Protein AF-A0A357FZN4-F1 (afdb_monomer_lite)

Foldseek 3Di:
DVVVVVLCVLQVLLVVLQVVLVVCVVVVVLVSSLVSLVVSLPPPSHPPQSNLVSLLSNLVSLCVDPCNLVCLVVNLVSLVVQLPDPPHPCNLVSLQSNLVSCCPSVVNLVVSLVSLVVVCPDPPDDPVSNVSSVVSNVVSVVSVVVVVVVVVVVVPD

Sequence (157 aa):
LEKAGQDLRPGLRGVALMTAAGSLLNDKKTDEALALYEKAAADSKIPAELHDLAVLMSVRLGLGKEDAAQKKDTFLAQLAPISSNAKSPWRYHADLEAAAILAHLGNDYAAAQARLEPVLAEKQLPESLITKARALSHVYALRAAEAATKDKEGDKS

Structure (mmCIF, N/CA/C/O backbone):
data_AF-A0A357FZN4-F1
#
_entry.id   AF-A0A357FZN4-F1
#
loop_
_atom_site.group_PDB
_atom_site.id
_atom_site.type_symbol
_atom_site.label_atom_id
_atom_site.label_alt_id
_atom_site.label_comp_id
_atom_site.label_asym_id
_atom_site.label_entity_id
_atom_site.label_seq_id
_atom_site.pdbx_PDB_ins_code
_atom_site.Cartn_x
_atom_site.Cartn_y
_atom_site.Cartn_z
_atom_site.occupancy
_atom_site.B_iso_or_equiv
_atom_site.auth_seq_id
_atom_site.auth_comp_id
_atom_site.auth_asym_id
_atom_site.auth_atom_id
_atom_site.pdbx_PDB_model_num
ATOM 1 N N . LEU A 1 1 ? 22.21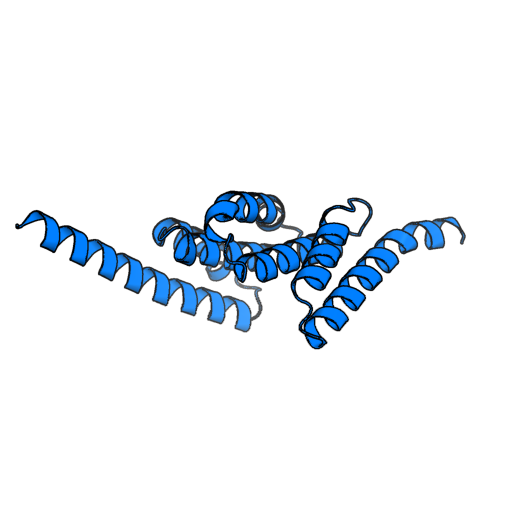2 1.576 -30.922 1.00 51.81 1 LEU A N 1
ATOM 2 C CA . LEU A 1 1 ? 21.347 0.424 -30.574 1.00 51.81 1 LEU A CA 1
ATOM 3 C C . LEU A 1 1 ? 21.754 -0.224 -29.248 1.00 51.81 1 LEU A C 1
ATOM 5 O O . LEU A 1 1 ? 20.875 -0.452 -28.431 1.00 51.81 1 LEU A O 1
ATOM 9 N N . GLU A 1 2 ? 23.047 -0.417 -28.961 1.00 48.59 2 GLU A N 1
ATOM 10 C CA . GLU A 1 2 ? 23.497 -0.980 -27.670 1.00 48.59 2 GLU A CA 1
ATOM 11 C C . GLU A 1 2 ? 23.083 -0.165 -26.430 1.00 48.59 2 GLU A C 1
ATOM 13 O O . GLU A 1 2 ? 22.623 -0.756 -25.461 1.00 48.59 2 GLU A O 1
ATOM 18 N N . LYS A 1 3 ? 23.148 1.177 -26.456 1.00 49.94 3 LYS A N 1
ATOM 19 C CA . LYS A 1 3 ? 22.690 2.022 -25.328 1.00 49.94 3 LYS A CA 1
ATOM 20 C C . LYS A 1 3 ? 21.207 1.820 -24.978 1.00 49.94 3 LYS A C 1
ATOM 22 O O . LYS A 1 3 ? 20.885 1.633 -23.814 1.00 49.94 3 LYS A O 1
ATOM 27 N N . ALA A 1 4 ? 20.333 1.746 -25.985 1.00 53.34 4 ALA A N 1
ATOM 28 C CA . ALA A 1 4 ? 18.903 1.503 -25.778 1.00 53.34 4 ALA A CA 1
ATOM 29 C C . ALA A 1 4 ? 18.635 0.111 -25.176 1.00 53.34 4 ALA A C 1
ATOM 31 O O . ALA A 1 4 ? 17.803 -0.036 -24.289 1.00 53.34 4 ALA A O 1
ATOM 32 N N . GLY A 1 5 ? 19.386 -0.912 -25.602 1.00 53.81 5 GLY A N 1
ATOM 33 C CA . GLY A 1 5 ? 19.314 -2.242 -24.995 1.00 53.81 5 GLY A CA 1
ATOM 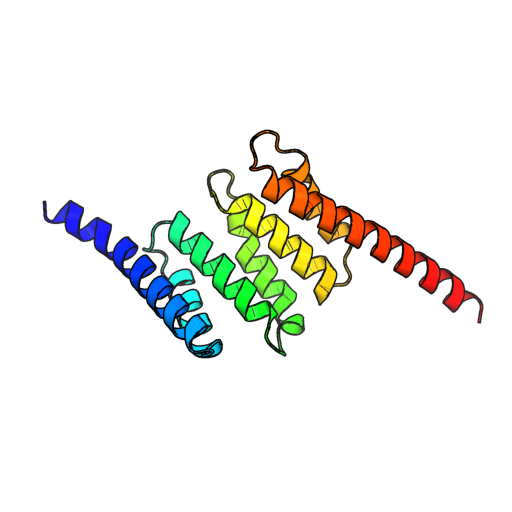34 C C . GLY A 1 5 ? 19.811 -2.260 -23.549 1.00 53.81 5 GLY A C 1
ATOM 35 O O . GLY A 1 5 ? 19.264 -2.985 -22.724 1.00 53.81 5 GLY A O 1
ATOM 36 N N . GLN A 1 6 ? 20.814 -1.443 -23.214 1.00 57.62 6 GLN A N 1
ATOM 37 C CA . GLN A 1 6 ? 21.352 -1.364 -21.859 1.00 57.62 6 GLN A CA 1
ATOM 38 C C . GLN A 1 6 ? 20.397 -0.702 -20.856 1.00 57.62 6 GLN A C 1
ATOM 40 O O . GLN A 1 6 ? 20.359 -1.176 -19.715 1.00 57.62 6 GLN A O 1
ATOM 45 N N . ASP A 1 7 ? 19.621 0.291 -21.300 1.00 63.56 7 ASP A N 1
ATOM 46 C CA . ASP A 1 7 ? 18.602 1.008 -20.515 1.00 63.56 7 ASP A CA 1
ATOM 47 C C . ASP A 1 7 ? 17.337 0.173 -20.253 1.00 63.56 7 ASP A C 1
ATOM 49 O O . ASP A 1 7 ? 16.658 0.370 -19.248 1.00 63.56 7 ASP A O 1
ATOM 53 N N . LEU A 1 8 ? 17.037 -0.819 -21.099 1.00 72.25 8 LEU A N 1
ATOM 54 C CA . LEU A 1 8 ? 15.879 -1.707 -20.916 1.00 72.25 8 LEU A CA 1
ATOM 55 C C . LEU A 1 8 ? 16.128 -2.841 -19.908 1.00 72.25 8 LEU A C 1
ATOM 57 O O . LEU A 1 8 ? 15.180 -3.389 -19.342 1.00 72.25 8 LEU A O 1
ATOM 61 N N . ARG A 1 9 ? 17.393 -3.211 -19.658 1.00 85.88 9 ARG A N 1
ATOM 62 C CA . ARG A 1 9 ? 17.746 -4.357 -18.791 1.00 85.88 9 ARG A CA 1
ATOM 63 C C . ARG A 1 9 ? 17.197 -4.241 -17.366 1.00 85.88 9 ARG A C 1
ATOM 65 O O . ARG A 1 9 ? 16.711 -5.255 -16.866 1.00 85.88 9 ARG A O 1
ATOM 72 N N . PRO A 1 10 ? 17.259 -3.079 -16.691 1.00 88.25 10 PRO A N 1
ATOM 73 C CA . PRO A 1 10 ? 16.683 -2.952 -15.357 1.00 88.25 10 PRO A CA 1
ATOM 74 C C . PRO A 1 10 ? 15.159 -3.108 -15.360 1.00 88.25 10 PRO A C 1
ATOM 76 O O . PRO A 1 10 ? 14.625 -3.818 -14.514 1.00 88.25 10 PRO A O 1
ATOM 79 N N . GLY A 1 11 ? 14.462 -2.541 -16.351 1.00 89.94 11 GLY A N 1
ATOM 80 C CA . GLY A 1 11 ? 13.014 -2.717 -16.509 1.00 89.94 11 GLY A CA 1
ATOM 81 C C . GLY A 1 11 ? 12.621 -4.181 -16.700 1.00 89.94 11 GLY A C 1
ATOM 82 O O . GLY A 1 11 ? 11.773 -4.694 -15.972 1.00 89.94 11 GLY A O 1
ATOM 83 N N . LEU A 1 12 ? 13.304 -4.890 -17.605 1.00 94.06 12 LEU A N 1
ATOM 84 C CA . LEU A 1 12 ? 13.090 -6.324 -17.824 1.00 94.06 12 LEU A CA 1
ATOM 85 C C . LEU A 1 12 ? 13.376 -7.153 -16.568 1.00 94.06 12 LEU A C 1
ATOM 87 O O . LEU A 1 12 ? 12.635 -8.087 -16.270 1.00 94.06 12 LEU A O 1
ATOM 91 N N . ARG A 1 13 ? 14.417 -6.800 -15.804 1.00 93.75 13 ARG A N 1
ATOM 92 C CA . ARG A 1 13 ? 14.709 -7.447 -14.520 1.00 93.75 13 ARG A CA 1
ATOM 93 C C . ARG A 1 13 ? 13.570 -7.248 -13.523 1.00 93.75 13 ARG A C 1
ATOM 95 O O . ARG A 1 13 ? 13.166 -8.221 -12.894 1.00 93.75 13 ARG A O 1
ATOM 102 N N . GLY A 1 14 ? 13.055 -6.026 -13.389 1.00 95.19 14 GLY A N 1
ATOM 103 C CA . GLY A 1 14 ? 11.930 -5.736 -12.500 1.00 95.19 14 GLY A CA 1
ATOM 104 C C . GLY A 1 14 ? 10.684 -6.535 -12.872 1.00 95.19 14 GLY A C 1
ATOM 105 O O . GLY A 1 14 ? 10.105 -7.204 -12.019 1.00 95.19 14 GLY A O 1
ATOM 106 N N . VAL A 1 15 ? 10.332 -6.561 -14.161 1.00 96.62 15 VAL A N 1
ATOM 107 C CA . VAL A 1 15 ? 9.219 -7.380 -14.669 1.00 96.62 15 VAL A CA 1
ATOM 108 C C . VAL A 1 15 ? 9.450 -8.868 -14.392 1.00 96.62 15 VAL A C 1
ATOM 110 O O . VAL A 1 15 ? 8.535 -9.541 -13.924 1.00 96.62 15 VAL A O 1
ATOM 113 N N . ALA A 1 16 ? 10.657 -9.389 -14.623 1.00 97.38 16 ALA A N 1
ATOM 114 C CA . ALA A 1 16 ? 10.975 -10.794 -14.375 1.00 97.38 16 ALA A CA 1
ATOM 115 C C . ALA A 1 16 ? 10.849 -11.172 -12.890 1.00 97.38 16 ALA A C 1
ATOM 117 O O . ALA A 1 16 ? 10.241 -12.193 -12.576 1.00 97.38 16 ALA A O 1
ATOM 118 N N . LEU A 1 17 ? 11.367 -10.338 -11.980 1.00 97.62 17 LEU A N 1
ATOM 119 C CA . LEU A 1 17 ? 11.245 -10.549 -10.533 1.00 97.62 17 LEU A CA 1
ATOM 120 C C . LEU A 1 17 ? 9.779 -10.562 -10.093 1.00 97.62 17 LEU A C 1
ATOM 122 O O . LEU A 1 17 ? 9.357 -11.491 -9.411 1.00 97.62 17 LEU A O 1
ATOM 126 N N . MET A 1 18 ? 8.990 -9.576 -10.527 1.00 97.81 18 MET A N 1
ATOM 127 C CA . MET A 1 18 ? 7.572 -9.490 -10.165 1.00 97.81 18 MET A CA 1
ATOM 128 C C . MET A 1 18 ? 6.732 -10.610 -10.790 1.00 97.81 18 MET A C 1
ATOM 130 O O . MET A 1 18 ? 5.805 -11.106 -10.156 1.00 97.81 18 MET A O 1
ATOM 134 N N . THR A 1 19 ? 7.069 -11.052 -12.005 1.00 98.00 19 THR A N 1
ATOM 135 C CA . THR A 1 19 ? 6.403 -12.193 -12.657 1.00 98.00 19 THR A CA 1
ATOM 136 C C . THR A 1 19 ? 6.696 -13.491 -11.909 1.00 98.00 19 THR A C 1
ATOM 138 O O . THR A 1 19 ? 5.782 -14.264 -11.628 1.00 98.00 19 THR A O 1
ATOM 141 N N . ALA A 1 20 ? 7.957 -13.715 -11.530 1.00 98.12 20 ALA A N 1
ATOM 142 C CA . ALA A 1 20 ? 8.344 -14.864 -10.719 1.00 98.12 20 ALA A CA 1
ATOM 143 C C . ALA A 1 20 ? 7.669 -14.833 -9.337 1.00 98.12 20 ALA A C 1
ATOM 145 O O . ALA A 1 20 ? 7.161 -15.858 -8.888 1.00 98.12 20 ALA A O 1
ATOM 146 N N . ALA A 1 21 ? 7.574 -13.657 -8.705 1.00 98.00 21 ALA A N 1
ATOM 147 C CA . ALA A 1 21 ? 6.840 -13.485 -7.454 1.00 98.00 21 ALA A CA 1
ATOM 148 C C . ALA A 1 21 ? 5.354 -13.850 -7.612 1.00 98.00 21 ALA A C 1
ATOM 150 O O . ALA A 1 21 ? 4.815 -14.593 -6.797 1.00 98.00 21 ALA A O 1
ATOM 151 N N . GLY A 1 22 ? 4.711 -13.407 -8.697 1.00 97.38 22 GLY A N 1
ATOM 152 C CA . GLY A 1 22 ? 3.332 -13.778 -9.023 1.00 97.38 22 GLY A CA 1
ATOM 153 C C . GLY A 1 22 ? 3.135 -15.288 -9.205 1.00 97.38 22 GLY A C 1
ATOM 154 O O . GLY A 1 22 ? 2.163 -15.842 -8.698 1.00 97.38 22 GLY A O 1
ATOM 155 N N . SER A 1 23 ? 4.079 -15.976 -9.858 1.00 98.31 23 SER A N 1
ATOM 156 C CA . SER A 1 23 ? 4.050 -17.443 -9.970 1.00 98.31 23 SER A CA 1
ATOM 157 C C . SER A 1 23 ? 4.127 -18.118 -8.600 1.00 98.31 23 SER A C 1
ATOM 159 O O . SER A 1 23 ? 3.345 -19.016 -8.311 1.00 98.31 23 SER A O 1
ATOM 161 N N . LEU A 1 24 ? 5.022 -17.649 -7.728 1.00 98.31 24 LEU A N 1
ATOM 162 C CA . LEU A 1 24 ? 5.166 -18.187 -6.375 1.00 98.31 24 LEU A CA 1
ATOM 163 C C . LEU A 1 24 ? 3.915 -17.950 -5.519 1.00 98.31 24 LEU A C 1
ATOM 165 O O . LEU A 1 24 ? 3.550 -18.816 -4.727 1.00 98.31 24 LEU A O 1
ATOM 169 N N . LEU A 1 25 ? 3.218 -16.822 -5.700 1.00 97.19 25 LEU A N 1
ATOM 170 C CA . LEU A 1 25 ? 1.926 -16.591 -5.046 1.00 97.19 25 LEU A CA 1
ATOM 171 C C . LEU A 1 25 ? 0.865 -17.603 -5.492 1.00 97.19 25 LEU A C 1
ATOM 173 O O . LEU A 1 25 ? 0.133 -18.112 -4.642 1.00 97.19 25 LEU A O 1
ATOM 177 N N . ASN A 1 26 ? 0.809 -17.946 -6.783 1.00 96.81 26 ASN A N 1
ATOM 178 C CA . ASN A 1 26 ? -0.094 -18.992 -7.280 1.00 96.81 26 ASN A CA 1
ATOM 179 C C . ASN A 1 26 ? 0.224 -20.360 -6.654 1.00 96.81 26 ASN A C 1
ATOM 181 O O . ASN A 1 26 ? -0.689 -21.121 -6.332 1.00 96.81 26 ASN A O 1
ATOM 185 N N . ASP A 1 27 ? 1.505 -20.620 -6.390 1.00 97.50 27 ASP A N 1
ATOM 186 C CA . ASP A 1 27 ? 1.992 -21.829 -5.719 1.00 97.50 27 ASP A CA 1
ATOM 187 C C . ASP A 1 27 ? 1.895 -21.757 -4.180 1.00 97.50 27 ASP A C 1
ATOM 189 O O . ASP A 1 27 ? 2.386 -22.645 -3.482 1.00 97.50 27 ASP A O 1
ATOM 193 N N . LYS A 1 28 ? 1.258 -20.712 -3.628 1.00 96.69 28 LYS A N 1
ATOM 194 C CA . LYS A 1 28 ? 1.110 -20.445 -2.182 1.00 96.69 28 LYS A CA 1
ATOM 195 C C . LYS A 1 28 ? 2.434 -20.267 -1.426 1.00 96.69 28 LYS A C 1
ATOM 197 O O . LYS A 1 28 ? 2.478 -20.376 -0.202 1.00 96.69 28 LYS A O 1
ATOM 202 N N . LYS A 1 29 ? 3.512 -19.943 -2.135 1.00 97.50 29 LYS A N 1
ATOM 203 C CA . LYS A 1 29 ? 4.852 -19.694 -1.590 1.00 97.50 29 LYS A CA 1
ATOM 204 C C . LYS A 1 29 ? 5.038 -18.217 -1.253 1.00 97.50 29 LYS A C 1
ATOM 206 O O . LYS A 1 29 ? 5.855 -17.514 -1.847 1.00 97.50 29 LYS A O 1
ATOM 211 N N . THR A 1 30 ? 4.249 -17.731 -0.298 1.00 96.50 30 THR A N 1
ATOM 212 C CA . THR A 1 30 ? 4.164 -16.299 0.028 1.00 96.50 30 THR A CA 1
ATOM 213 C C . THR A 1 30 ? 5.493 -15.695 0.491 1.00 96.50 30 THR A C 1
ATOM 215 O O . THR A 1 30 ? 5.788 -14.564 0.124 1.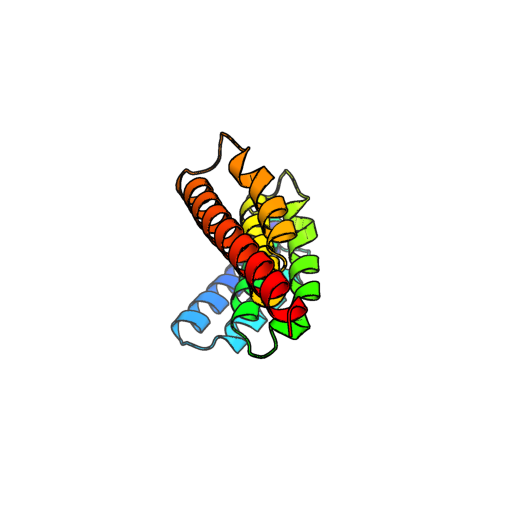00 96.50 30 THR A O 1
ATOM 218 N N . ASP A 1 31 ? 6.308 -16.420 1.266 1.00 96.75 31 ASP A N 1
ATOM 219 C CA . ASP A 1 31 ? 7.629 -15.935 1.709 1.00 96.75 31 ASP A CA 1
ATOM 220 C C . ASP A 1 31 ? 8.613 -15.767 0.551 1.00 96.75 31 ASP A C 1
ATOM 222 O O . ASP A 1 31 ? 9.279 -14.740 0.435 1.00 96.75 31 ASP A O 1
ATOM 226 N N . GLU A 1 32 ? 8.664 -16.752 -0.349 1.00 97.81 32 GLU A N 1
ATOM 227 C CA . GLU A 1 32 ? 9.521 -16.688 -1.534 1.00 97.81 32 GLU A CA 1
ATOM 228 C C . GLU A 1 32 ? 9.069 -15.547 -2.465 1.00 97.81 32 GLU A C 1
ATOM 230 O O . GLU A 1 32 ? 9.897 -14.808 -2.999 1.00 97.81 32 GLU A O 1
ATOM 235 N N . ALA A 1 33 ? 7.753 -15.353 -2.621 1.00 98.19 33 ALA A N 1
ATOM 236 C CA . ALA A 1 33 ? 7.198 -14.244 -3.391 1.00 98.19 33 ALA A CA 1
ATOM 237 C C . ALA A 1 33 ? 7.533 -12.877 -2.775 1.00 98.19 33 ALA A C 1
ATOM 239 O O . ALA A 1 33 ? 7.941 -11.963 -3.496 1.00 98.19 33 ALA A O 1
ATOM 240 N N . LEU A 1 34 ? 7.390 -12.739 -1.452 1.00 97.81 34 LEU A N 1
ATOM 241 C CA . LEU A 1 34 ? 7.742 -11.522 -0.722 1.00 97.81 34 LEU A CA 1
ATOM 242 C C . LEU A 1 34 ? 9.214 -11.161 -0.947 1.00 97.81 34 LEU A C 1
ATOM 244 O O . LEU A 1 34 ? 9.497 -10.036 -1.352 1.00 97.81 34 LEU A O 1
ATOM 248 N N . ALA A 1 35 ? 10.128 -12.124 -0.807 1.00 98.12 35 ALA A N 1
ATOM 249 C CA . ALA A 1 35 ? 11.556 -11.900 -1.028 1.00 98.12 35 ALA A CA 1
ATOM 250 C C . ALA A 1 35 ? 11.870 -11.393 -2.451 1.00 98.12 35 ALA A C 1
ATOM 252 O O . ALA A 1 35 ? 12.768 -10.569 -2.644 1.00 98.12 35 ALA A O 1
ATOM 253 N N . LEU A 1 36 ? 11.129 -11.848 -3.469 1.00 98.38 36 LEU A N 1
ATOM 254 C CA . LEU A 1 36 ? 11.294 -11.355 -4.840 1.00 98.38 36 LEU A CA 1
ATOM 255 C C . LEU A 1 36 ? 10.763 -9.928 -5.033 1.00 98.38 36 LEU A C 1
ATOM 257 O O . LEU A 1 36 ? 11.412 -9.142 -5.729 1.00 98.38 36 LEU A O 1
ATOM 261 N N . TYR A 1 37 ? 9.634 -9.572 -4.413 1.00 98.38 37 TYR A N 1
ATOM 262 C CA . TYR A 1 37 ? 9.151 -8.188 -4.421 1.00 98.38 37 TYR A CA 1
ATOM 263 C C . TYR A 1 37 ? 10.092 -7.256 -3.657 1.00 98.38 37 TYR A C 1
ATOM 265 O O . TYR A 1 37 ? 10.416 -6.189 -4.169 1.00 98.38 37 TYR A O 1
ATOM 273 N N . GLU A 1 38 ? 10.608 -7.667 -2.498 1.00 97.62 38 GLU A N 1
ATOM 274 C CA . GLU A 1 38 ? 11.611 -6.906 -1.740 1.00 97.62 38 GLU A CA 1
ATOM 275 C C . GLU A 1 38 ? 12.895 -6.704 -2.548 1.00 97.62 38 GLU A C 1
ATOM 277 O O . GLU A 1 38 ? 13.445 -5.605 -2.590 1.00 97.62 38 GLU A O 1
ATOM 282 N N . LYS A 1 39 ? 13.343 -7.737 -3.269 1.00 97.75 39 LYS A N 1
ATOM 283 C CA . LYS A 1 39 ? 14.496 -7.630 -4.166 1.00 97.75 39 LYS A CA 1
ATOM 284 C C . LYS A 1 39 ? 14.265 -6.623 -5.294 1.00 97.75 39 LYS A C 1
ATOM 286 O O . LYS A 1 39 ? 15.194 -5.903 -5.650 1.00 97.75 39 LYS A O 1
ATOM 291 N N . ALA A 1 40 ? 13.060 -6.574 -5.863 1.00 97.12 40 ALA A N 1
ATOM 292 C CA . ALA A 1 40 ? 12.710 -5.573 -6.869 1.00 97.12 40 ALA A CA 1
ATOM 293 C C . ALA A 1 40 ? 12.596 -4.165 -6.252 1.00 97.12 40 ALA A C 1
ATOM 295 O O . ALA A 1 40 ? 13.123 -3.209 -6.810 1.00 97.12 40 ALA A O 1
ATOM 296 N N . ALA A 1 41 ? 11.997 -4.042 -5.069 1.00 96.62 41 ALA A N 1
ATOM 297 C CA . ALA A 1 41 ? 11.903 -2.791 -4.322 1.00 96.62 41 ALA A CA 1
ATOM 298 C C . ALA A 1 41 ? 13.275 -2.241 -3.882 1.00 96.62 41 ALA A C 1
ATOM 300 O O . ALA A 1 41 ? 13.426 -1.045 -3.685 1.00 96.62 41 ALA A O 1
ATOM 301 N N . ALA A 1 42 ? 14.294 -3.088 -3.729 1.00 95.88 42 ALA A N 1
ATOM 302 C CA . ALA A 1 42 ? 15.645 -2.656 -3.366 1.00 95.88 42 ALA A CA 1
ATOM 303 C C . ALA A 1 42 ? 16.519 -2.250 -4.573 1.00 95.88 42 ALA A C 1
ATOM 305 O O . ALA A 1 42 ? 17.584 -1.655 -4.387 1.00 95.88 42 ALA A O 1
ATOM 306 N N . ASP A 1 43 ? 16.122 -2.575 -5.810 1.00 94.62 43 ASP A N 1
ATOM 307 C CA . ASP A 1 43 ? 16.905 -2.264 -7.014 1.00 94.62 43 ASP A CA 1
ATOM 308 C C . ASP A 1 43 ? 16.513 -0.892 -7.580 1.00 94.62 43 ASP A C 1
ATOM 310 O O . ASP A 1 43 ? 15.622 -0.768 -8.420 1.00 94.62 43 ASP A O 1
ATOM 314 N N . SER A 1 44 ? 17.245 0.146 -7.169 1.00 90.25 44 SER A N 1
ATOM 315 C CA . SER A 1 44 ? 17.044 1.534 -7.615 1.00 90.25 44 SER A CA 1
ATOM 316 C C . SER A 1 44 ? 17.273 1.772 -9.112 1.00 90.25 44 SER A C 1
ATOM 318 O O . SER A 1 44 ? 17.046 2.878 -9.601 1.00 90.25 44 SER A O 1
ATOM 320 N N . LYS A 1 45 ? 17.745 0.763 -9.857 1.00 93.38 45 LYS A N 1
ATOM 321 C CA . LYS A 1 45 ? 17.893 0.847 -11.315 1.00 93.38 45 LYS A CA 1
ATOM 322 C C . LYS A 1 45 ? 16.598 0.487 -12.039 1.00 93.38 45 LYS A C 1
ATOM 324 O O . LYS A 1 45 ? 16.486 0.796 -13.223 1.00 93.38 45 LYS A O 1
ATOM 329 N N . ILE A 1 46 ? 15.657 -0.190 -11.377 1.00 94.94 46 ILE A N 1
ATOM 330 C CA . ILE A 1 46 ? 14.336 -0.492 -11.938 1.00 94.94 46 ILE A CA 1
ATOM 331 C C . ILE A 1 46 ? 13.577 0.833 -12.156 1.00 94.94 46 ILE A C 1
ATOM 333 O O . ILE A 1 46 ? 13.652 1.714 -11.300 1.00 94.94 46 ILE A O 1
ATOM 337 N N . PRO A 1 47 ? 12.849 0.999 -13.282 1.00 94.19 47 PRO A N 1
ATOM 338 C CA . PRO A 1 47 ? 12.005 2.170 -13.516 1.00 94.19 47 PRO A CA 1
ATOM 339 C C . PRO A 1 47 ? 11.093 2.475 -12.325 1.00 94.19 47 PRO A C 1
ATOM 341 O O . PRO A 1 47 ? 10.525 1.554 -11.737 1.00 94.19 47 PRO A O 1
ATOM 344 N N . ALA A 1 48 ? 10.947 3.758 -11.990 1.00 94.00 48 ALA A N 1
ATOM 345 C CA . ALA A 1 48 ? 10.295 4.210 -10.760 1.00 94.00 48 ALA A CA 1
ATOM 346 C C . ALA A 1 48 ? 8.888 3.620 -10.580 1.00 94.00 48 ALA A C 1
ATOM 348 O O . ALA A 1 48 ? 8.528 3.186 -9.492 1.00 94.00 48 ALA A O 1
ATOM 349 N N . GLU A 1 49 ? 8.115 3.514 -11.658 1.00 94.44 49 GLU A N 1
ATOM 350 C CA . GLU A 1 49 ? 6.765 2.961 -11.627 1.00 94.44 49 GLU A CA 1
ATOM 351 C C . GLU A 1 49 ? 6.765 1.467 -11.274 1.00 94.44 49 GLU A C 1
ATOM 353 O O . GLU A 1 49 ? 5.878 0.993 -10.571 1.00 94.44 49 GLU A O 1
ATOM 358 N N . LEU A 1 50 ? 7.751 0.699 -11.739 1.00 96.25 50 LEU A N 1
ATOM 359 C CA . LEU A 1 50 ? 7.866 -0.725 -11.410 1.00 96.25 50 LEU A CA 1
ATOM 360 C C . LEU A 1 50 ? 8.431 -0.931 -10.001 1.00 96.25 50 LEU A C 1
ATOM 362 O O . LEU A 1 50 ? 8.012 -1.850 -9.301 1.00 96.25 50 LEU A O 1
ATOM 366 N N . HIS A 1 51 ? 9.356 -0.067 -9.584 1.00 96.19 51 HIS A N 1
ATOM 367 C CA . HIS A 1 51 ? 9.894 -0.042 -8.228 1.00 96.19 51 HIS A CA 1
ATOM 368 C C . HIS A 1 51 ? 8.788 0.238 -7.196 1.00 96.19 51 HIS A C 1
ATOM 370 O O . HIS A 1 51 ? 8.612 -0.532 -6.255 1.00 96.19 51 HIS A O 1
ATOM 376 N N . ASP A 1 52 ? 7.991 1.288 -7.406 1.00 97.25 52 ASP A N 1
ATOM 377 C CA . ASP A 1 52 ? 6.888 1.666 -6.515 1.00 97.25 52 ASP A CA 1
ATOM 378 C C . ASP A 1 52 ? 5.829 0.557 -6.421 1.00 97.25 52 ASP A C 1
ATOM 380 O O . ASP A 1 52 ? 5.316 0.263 -5.339 1.00 97.25 52 ASP A O 1
ATOM 384 N N . LEU A 1 53 ? 5.537 -0.117 -7.539 1.00 97.75 53 LEU A N 1
ATOM 385 C CA . LEU A 1 53 ? 4.667 -1.291 -7.534 1.00 97.75 53 LEU A CA 1
ATOM 386 C C . LEU A 1 53 ? 5.261 -2.431 -6.694 1.00 97.75 53 LEU A C 1
ATOM 388 O O . LEU A 1 53 ? 4.538 -3.055 -5.920 1.00 97.75 53 LEU A O 1
ATOM 392 N N . ALA A 1 54 ? 6.562 -2.702 -6.820 1.00 98.00 54 ALA A N 1
ATOM 393 C CA . ALA A 1 54 ? 7.226 -3.738 -6.036 1.00 98.00 54 ALA A CA 1
ATOM 394 C C . ALA A 1 54 ? 7.172 -3.443 -4.528 1.00 98.00 54 ALA A C 1
ATOM 396 O O . ALA A 1 54 ? 6.868 -4.348 -3.753 1.00 98.00 54 ALA A O 1
ATOM 397 N N . VAL A 1 55 ? 7.376 -2.182 -4.125 1.00 98.12 55 VAL A N 1
ATOM 398 C CA . VAL A 1 55 ? 7.214 -1.729 -2.732 1.00 98.12 55 VAL A CA 1
ATOM 399 C C . VAL A 1 55 ? 5.776 -1.934 -2.246 1.00 98.12 55 VAL A C 1
ATOM 401 O O . VAL A 1 55 ? 5.555 -2.473 -1.165 1.00 98.12 55 VAL A O 1
ATOM 404 N N . LEU A 1 56 ? 4.771 -1.553 -3.040 1.00 98.00 56 LEU A N 1
ATOM 405 C CA . LEU A 1 56 ? 3.369 -1.773 -2.671 1.00 98.00 56 LEU A CA 1
ATOM 406 C C . LEU A 1 56 ? 3.051 -3.253 -2.455 1.00 98.00 56 LEU A C 1
ATOM 408 O O . LEU A 1 56 ? 2.331 -3.611 -1.522 1.00 98.00 56 LEU A O 1
ATOM 412 N N . MET A 1 57 ? 3.560 -4.117 -3.331 1.00 98.12 57 MET A N 1
ATOM 413 C CA . MET A 1 57 ? 3.316 -5.551 -3.243 1.00 98.12 57 MET A CA 1
ATOM 414 C C . MET A 1 57 ? 4.051 -6.186 -2.061 1.00 98.12 57 MET A C 1
ATOM 416 O O . MET A 1 57 ? 3.451 -7.013 -1.374 1.00 98.12 57 MET A O 1
ATOM 420 N N . SER A 1 58 ? 5.292 -5.780 -1.771 1.00 97.88 58 SER A N 1
ATOM 421 C CA . SER A 1 58 ? 6.014 -6.273 -0.592 1.00 97.88 58 SER A CA 1
ATOM 422 C C . SER A 1 58 ? 5.305 -5.876 0.702 1.00 97.88 58 SER A C 1
ATOM 424 O O . SER A 1 58 ? 5.079 -6.736 1.550 1.00 97.88 58 SER A O 1
ATOM 426 N N . VAL A 1 59 ? 4.846 -4.623 0.818 1.00 97.81 59 VAL A N 1
ATOM 427 C CA . VAL A 1 59 ? 4.059 -4.162 1.972 1.00 97.81 59 VAL A CA 1
ATOM 428 C C . VAL A 1 59 ? 2.786 -4.994 2.123 1.00 97.81 59 VAL A C 1
ATOM 430 O O . VAL A 1 59 ? 2.552 -5.554 3.189 1.00 97.81 59 VAL A O 1
ATOM 433 N N . ARG A 1 60 ? 1.987 -5.152 1.059 1.00 96.50 60 ARG A N 1
ATOM 434 C CA . ARG A 1 60 ? 0.735 -5.934 1.106 1.00 96.50 60 ARG A CA 1
ATOM 435 C C . ARG A 1 60 ? 0.943 -7.370 1.577 1.00 96.50 60 ARG A C 1
ATOM 437 O O . ARG A 1 60 ? 0.151 -7.866 2.372 1.00 96.50 60 ARG A O 1
ATOM 444 N N . LEU A 1 61 ? 1.985 -8.037 1.086 1.00 96.69 61 LEU A N 1
ATOM 445 C CA . LEU A 1 61 ? 2.307 -9.399 1.513 1.00 96.69 61 LEU A CA 1
ATOM 446 C C . LEU A 1 61 ? 2.841 -9.432 2.950 1.00 96.69 61 LEU A C 1
ATOM 448 O O . LEU A 1 61 ? 2.502 -10.346 3.701 1.00 96.69 61 LEU A O 1
ATOM 452 N N . GLY A 1 62 ? 3.625 -8.426 3.344 1.00 95.38 62 GLY A N 1
ATOM 453 C CA . GLY A 1 62 ? 4.127 -8.256 4.704 1.00 95.38 62 GLY A CA 1
ATOM 454 C C . GLY A 1 62 ? 3.017 -8.065 5.738 1.00 95.38 62 GLY A C 1
ATOM 455 O O . GLY A 1 62 ? 3.131 -8.578 6.845 1.00 95.38 62 GLY A O 1
ATOM 456 N N . LEU A 1 63 ? 1.903 -7.419 5.376 1.00 94.19 63 LEU A N 1
ATOM 457 C CA . LEU A 1 63 ? 0.743 -7.265 6.268 1.00 94.19 63 LEU A CA 1
ATOM 458 C C . LEU A 1 63 ? 0.047 -8.585 6.613 1.00 94.19 63 LEU A C 1
ATOM 460 O O . LEU A 1 63 ? -0.642 -8.660 7.625 1.00 94.19 63 LEU A O 1
ATOM 464 N N . GLY A 1 64 ? 0.224 -9.625 5.796 1.00 90.88 64 GLY A N 1
ATOM 465 C CA . GLY A 1 64 ? -0.293 -10.965 6.075 1.00 90.88 64 GLY A CA 1
ATOM 466 C C . GLY A 1 64 ? 0.585 -11.794 7.017 1.00 90.88 64 GLY A C 1
ATOM 467 O O . GLY A 1 64 ? 0.272 -12.960 7.249 1.00 90.88 64 GLY A O 1
ATOM 468 N N . LYS A 1 65 ? 1.703 -11.244 7.509 1.00 92.94 65 LYS A N 1
ATOM 469 C CA . LYS A 1 65 ? 2.651 -11.945 8.383 1.00 92.94 65 LYS A CA 1
ATOM 470 C C . LYS A 1 65 ? 2.332 -11.723 9.856 1.00 92.94 65 LYS A C 1
ATOM 472 O O . LYS A 1 65 ? 1.777 -10.700 10.245 1.00 92.94 65 LYS A O 1
ATOM 477 N N . GLU A 1 66 ? 2.729 -12.685 10.685 1.00 91.06 66 GLU A N 1
ATOM 478 C CA . GLU A 1 66 ? 2.523 -12.633 12.140 1.00 91.06 66 GLU A CA 1
ATOM 479 C C . GLU A 1 66 ? 3.238 -11.441 12.794 1.00 91.06 66 GLU A C 1
ATOM 481 O O . GLU A 1 66 ? 2.778 -10.922 13.808 1.00 91.06 66 GLU A O 1
ATOM 486 N N . ASP A 1 67 ? 4.332 -10.974 12.188 1.00 92.00 67 ASP A N 1
ATOM 487 C CA . ASP A 1 67 ? 5.136 -9.849 12.662 1.00 92.00 67 ASP A CA 1
ATOM 488 C C . ASP A 1 67 ? 4.718 -8.486 12.070 1.00 92.00 67 ASP A C 1
ATOM 490 O O . ASP A 1 67 ? 5.427 -7.484 12.218 1.00 92.00 67 ASP A O 1
ATOM 494 N N . ALA A 1 68 ? 3.568 -8.424 11.388 1.00 92.88 68 ALA A N 1
ATOM 495 C CA . ALA A 1 68 ? 3.111 -7.216 10.708 1.00 92.88 68 ALA A CA 1
ATOM 496 C C . ALA A 1 68 ? 2.941 -6.028 11.668 1.00 92.88 68 ALA A C 1
ATOM 498 O O . ALA A 1 68 ? 3.320 -4.906 11.329 1.00 92.88 68 ALA A O 1
ATOM 499 N N . ALA A 1 69 ? 2.418 -6.266 12.876 1.00 92.62 69 ALA A N 1
ATOM 500 C CA . ALA A 1 69 ? 2.200 -5.218 13.874 1.00 92.62 69 ALA A CA 1
ATOM 501 C C . ALA A 1 69 ? 3.516 -4.542 14.299 1.00 92.62 69 ALA A C 1
ATOM 503 O O . ALA A 1 69 ? 3.580 -3.320 14.416 1.00 92.62 69 ALA A O 1
ATOM 504 N N . GLN A 1 70 ? 4.587 -5.322 14.454 1.00 94.56 70 GLN A N 1
ATOM 505 C CA . GLN A 1 70 ? 5.927 -4.860 14.816 1.00 94.56 70 GLN A CA 1
ATOM 506 C C . GLN A 1 70 ? 6.581 -4.071 13.674 1.00 94.56 70 GLN A C 1
ATOM 508 O O . GLN A 1 70 ? 7.416 -3.204 13.917 1.00 94.56 70 GLN A O 1
ATOM 513 N N . LYS A 1 71 ? 6.185 -4.349 12.427 1.00 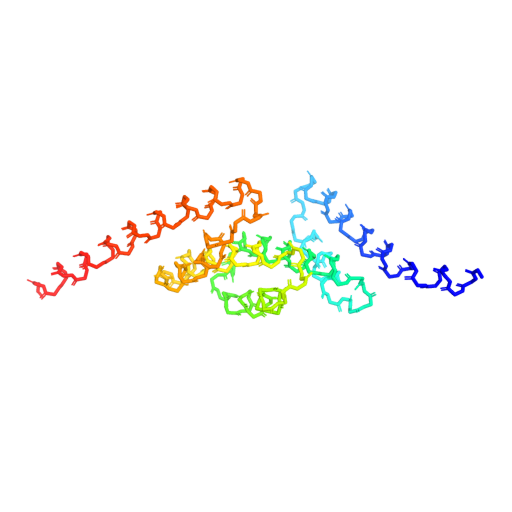94.62 71 LYS A N 1
ATOM 514 C CA . LYS A 1 71 ? 6.692 -3.700 11.209 1.00 94.62 71 LYS A CA 1
ATOM 515 C C . LYS A 1 71 ? 5.839 -2.527 10.723 1.00 94.62 71 LYS A C 1
ATOM 517 O O . LYS A 1 71 ? 6.163 -1.946 9.687 1.00 94.62 71 LYS A O 1
ATOM 522 N N . LYS A 1 72 ? 4.789 -2.138 11.458 1.00 95.75 72 LYS A N 1
ATOM 523 C CA . LYS A 1 72 ? 3.872 -1.039 11.099 1.00 95.75 72 LYS A CA 1
ATOM 524 C C . LYS A 1 72 ? 4.619 0.204 10.596 1.00 95.75 72 LYS A C 1
ATOM 526 O O . LYS A 1 72 ? 4.358 0.669 9.488 1.00 95.75 72 LYS A O 1
ATOM 531 N N . ASP A 1 73 ? 5.560 0.719 11.385 1.00 96.94 73 ASP A N 1
ATOM 532 C CA . ASP A 1 73 ? 6.273 1.958 11.054 1.00 96.94 73 ASP A CA 1
ATOM 533 C C . ASP A 1 73 ? 7.223 1.779 9.864 1.00 96.94 73 ASP A C 1
ATOM 535 O O . ASP A 1 73 ? 7.373 2.686 9.046 1.00 96.94 73 ASP A O 1
ATOM 539 N N . THR A 1 74 ? 7.806 0.586 9.707 1.00 97.19 74 THR A N 1
ATOM 540 C CA . THR A 1 74 ? 8.608 0.234 8.529 1.00 97.19 74 THR A CA 1
ATOM 541 C C . THR A 1 74 ? 7.765 0.274 7.258 1.00 97.19 74 THR A C 1
ATOM 543 O O . THR A 1 74 ? 8.184 0.881 6.274 1.00 97.19 74 THR A O 1
ATOM 546 N N . PHE A 1 75 ? 6.560 -0.302 7.275 1.00 97.62 75 PHE A N 1
ATOM 547 C CA . PHE A 1 75 ? 5.661 -0.264 6.121 1.00 97.62 75 PHE A CA 1
ATOM 548 C C . PHE A 1 75 ? 5.213 1.164 5.792 1.00 97.62 75 PHE A C 1
ATOM 550 O O . PHE A 1 75 ? 5.230 1.565 4.630 1.00 97.62 75 PHE A O 1
ATOM 557 N N . LEU A 1 76 ? 4.879 1.973 6.802 1.00 97.94 76 LEU A N 1
ATOM 558 C CA . LEU A 1 76 ? 4.530 3.380 6.586 1.00 97.94 76 LEU A CA 1
ATOM 559 C C . LEU A 1 76 ? 5.699 4.176 5.988 1.00 97.94 76 LEU A C 1
ATOM 561 O O . LEU A 1 76 ? 5.488 4.970 5.070 1.00 97.94 76 LEU A O 1
ATOM 565 N N . ALA A 1 77 ? 6.927 3.935 6.454 1.00 97.81 77 ALA A N 1
ATOM 566 C CA . ALA A 1 77 ? 8.126 4.569 5.912 1.00 97.81 77 ALA A CA 1
ATOM 567 C C . ALA A 1 77 ? 8.396 4.165 4.452 1.00 97.81 77 ALA A C 1
ATOM 569 O O . ALA A 1 77 ? 8.807 5.006 3.655 1.00 97.81 77 ALA A O 1
ATOM 570 N N . GLN A 1 78 ? 8.121 2.909 4.083 1.00 97.31 78 GLN A N 1
ATOM 571 C CA . GLN A 1 78 ? 8.236 2.425 2.703 1.00 97.31 78 GLN A CA 1
ATOM 572 C C . GLN A 1 78 ? 7.208 3.076 1.762 1.00 97.31 78 GLN A C 1
ATOM 574 O O . GLN A 1 78 ? 7.537 3.393 0.621 1.00 97.31 78 GLN A O 1
ATOM 579 N N . LEU A 1 79 ? 5.980 3.316 2.233 1.00 97.88 79 LEU A N 1
ATOM 580 C CA . LEU A 1 79 ? 4.907 3.925 1.435 1.00 97.88 79 LEU A CA 1
ATOM 581 C C . LEU A 1 79 ? 5.027 5.451 1.305 1.00 97.88 79 LEU A C 1
ATOM 583 O O . LEU A 1 79 ? 4.624 6.020 0.290 1.00 97.88 79 LEU A O 1
ATOM 587 N N . ALA A 1 80 ? 5.600 6.125 2.306 1.00 97.25 80 ALA A N 1
ATOM 588 C CA . ALA A 1 80 ? 5.744 7.581 2.347 1.00 97.25 80 ALA A CA 1
ATOM 589 C C . ALA A 1 80 ? 6.339 8.231 1.072 1.00 97.25 80 ALA A C 1
ATOM 591 O O . ALA A 1 80 ? 5.756 9.221 0.606 1.00 97.25 80 ALA A O 1
ATOM 592 N N . PRO A 1 81 ? 7.446 7.733 0.474 1.00 96.44 81 PRO A N 1
ATOM 593 C CA . PRO A 1 81 ? 7.990 8.315 -0.755 1.00 96.44 81 PRO A CA 1
ATOM 594 C C . PRO A 1 81 ? 7.041 8.183 -1.955 1.00 96.44 81 PRO A C 1
ATOM 596 O O . PRO A 1 81 ? 6.997 9.086 -2.789 1.00 96.44 81 PRO A O 1
ATOM 599 N N . ILE A 1 82 ? 6.236 7.118 -2.018 1.00 97.31 82 ILE A N 1
ATOM 600 C CA . ILE A 1 82 ? 5.260 6.884 -3.095 1.00 97.31 82 ILE A CA 1
ATOM 601 C C . ILE A 1 82 ? 4.081 7.852 -2.947 1.00 97.31 82 ILE A C 1
ATOM 603 O O . ILE A 1 82 ? 3.734 8.561 -3.890 1.00 97.31 82 ILE A O 1
ATOM 607 N N . SER A 1 83 ? 3.514 7.953 -1.740 1.00 95.88 83 SER A N 1
ATOM 608 C CA . SER A 1 83 ? 2.423 8.884 -1.408 1.00 95.88 83 SER A CA 1
ATOM 609 C C . SER A 1 83 ? 2.785 10.360 -1.632 1.00 95.88 83 SER A C 1
ATOM 611 O O . SER A 1 83 ? 1.942 11.177 -2.013 1.00 95.88 83 SER A O 1
ATOM 613 N N . SER A 1 84 ? 4.048 10.723 -1.400 1.00 95.06 84 SER A N 1
ATOM 614 C CA . SER A 1 84 ? 4.523 12.105 -1.557 1.00 95.06 84 SER A CA 1
ATOM 615 C C . SER A 1 84 ? 4.883 12.451 -3.005 1.00 95.06 84 SER A C 1
ATOM 617 O O . SER A 1 84 ? 5.002 13.627 -3.352 1.00 95.06 84 SER A O 1
ATOM 619 N N . ASN A 1 85 ? 5.044 11.450 -3.873 1.00 94.62 85 ASN A N 1
ATOM 620 C CA . ASN A 1 85 ? 5.396 11.659 -5.268 1.00 94.62 85 ASN A CA 1
ATOM 621 C C . ASN A 1 85 ? 4.143 11.884 -6.124 1.00 94.62 85 ASN A C 1
ATOM 623 O O . ASN A 1 85 ? 3.500 10.941 -6.578 1.00 94.62 85 ASN A O 1
ATOM 627 N N . ALA A 1 86 ? 3.841 13.149 -6.426 1.00 90.88 86 ALA A N 1
ATOM 628 C CA . ALA A 1 86 ? 2.703 13.528 -7.270 1.00 90.88 86 ALA A CA 1
ATOM 629 C C . ALA A 1 86 ? 2.736 12.931 -8.693 1.00 90.88 86 ALA A C 1
ATOM 631 O O . ALA A 1 86 ? 1.705 12.903 -9.358 1.00 90.88 86 ALA A O 1
ATOM 632 N N . LYS A 1 87 ? 3.901 12.467 -9.169 1.00 92.00 87 LYS A N 1
ATOM 633 C CA . LYS A 1 87 ? 4.052 11.827 -10.484 1.00 92.00 87 LYS A CA 1
ATOM 634 C C . LYS A 1 87 ? 3.911 10.307 -10.434 1.00 92.00 87 LYS A C 1
ATOM 636 O O . LYS A 1 87 ? 3.830 9.691 -11.491 1.00 92.00 87 LYS A O 1
ATOM 641 N N . SER A 1 88 ? 3.917 9.699 -9.245 1.00 94.06 88 SER A N 1
ATOM 642 C CA . SER A 1 88 ? 3.781 8.250 -9.134 1.00 94.06 88 SER A CA 1
ATOM 643 C C . SER A 1 88 ? 2.340 7.846 -9.454 1.00 94.06 88 SER A C 1
ATOM 645 O O . SER A 1 88 ? 1.414 8.331 -8.795 1.00 94.06 88 SER A O 1
ATOM 647 N N . PRO A 1 89 ? 2.111 6.916 -10.401 1.00 94.12 89 PRO A N 1
ATOM 648 C CA . PRO A 1 89 ? 0.771 6.382 -10.654 1.00 94.12 89 PRO A CA 1
ATOM 649 C C . PRO A 1 89 ? 0.232 5.586 -9.452 1.00 94.12 89 PRO A C 1
ATOM 651 O O . PRO A 1 89 ? -0.962 5.314 -9.356 1.00 94.12 89 PRO A O 1
ATOM 654 N N . TRP A 1 90 ? 1.110 5.234 -8.512 1.00 96.56 90 TRP A N 1
ATOM 655 C CA . TRP A 1 90 ? 0.816 4.416 -7.343 1.00 96.56 90 TRP A CA 1
ATOM 656 C C . TRP A 1 90 ? 0.538 5.222 -6.079 1.00 96.56 90 TRP A C 1
ATOM 658 O O . TRP A 1 90 ? 0.182 4.639 -5.055 1.00 96.56 90 TRP A O 1
ATOM 668 N N . ARG A 1 91 ? 0.649 6.552 -6.148 1.00 96.31 91 ARG A N 1
ATOM 669 C CA . ARG A 1 91 ? 0.466 7.473 -5.022 1.00 96.31 91 ARG A CA 1
ATOM 670 C C . ARG A 1 91 ? -0.780 7.167 -4.188 1.00 96.31 91 ARG A C 1
ATOM 672 O O . ARG A 1 91 ? -0.681 6.877 -3.001 1.00 96.31 91 ARG A O 1
ATOM 679 N N . TYR A 1 92 ? -1.952 7.164 -4.820 1.00 96.25 92 TYR A N 1
ATOM 680 C CA . TYR A 1 92 ? -3.218 6.958 -4.109 1.00 96.25 92 TYR A CA 1
ATOM 681 C C . TYR A 1 92 ? -3.414 5.512 -3.640 1.00 96.25 92 TYR A C 1
ATOM 683 O O . TYR A 1 92 ? -4.135 5.263 -2.678 1.00 96.25 92 TYR A O 1
ATOM 691 N N . HIS A 1 93 ? -2.755 4.543 -4.283 1.00 96.75 93 HIS A N 1
ATOM 692 C CA . HIS A 1 93 ? -2.711 3.181 -3.760 1.00 96.75 93 HIS A CA 1
ATOM 693 C C . HIS A 1 93 ? -1.895 3.127 -2.466 1.00 96.75 93 HIS A C 1
ATOM 695 O O . HIS A 1 93 ? -2.348 2.501 -1.514 1.00 96.75 93 HIS A O 1
ATOM 701 N N . ALA A 1 94 ? -0.750 3.813 -2.403 1.00 97.69 94 ALA A N 1
ATOM 702 C CA . ALA A 1 94 ? 0.052 3.915 -1.186 1.00 97.69 94 ALA A CA 1
ATOM 703 C C . ALA A 1 94 ? -0.711 4.606 -0.049 1.00 97.69 94 ALA A C 1
ATOM 705 O O . ALA A 1 94 ? -0.675 4.118 1.077 1.00 97.69 94 ALA A O 1
ATOM 706 N N . ASP A 1 95 ? -1.486 5.653 -0.345 1.00 97.38 95 ASP A N 1
ATOM 707 C CA . ASP A 1 95 ? -2.352 6.305 0.647 1.00 97.38 95 ASP A CA 1
ATOM 708 C C . ASP A 1 95 ? -3.429 5.359 1.203 1.00 97.38 95 ASP A C 1
ATOM 710 O O . ASP A 1 95 ? -3.649 5.312 2.416 1.00 97.38 95 ASP A O 1
ATOM 714 N N . LEU A 1 96 ? -4.057 4.548 0.344 1.00 97.12 96 LEU A N 1
ATOM 715 C CA . LEU A 1 96 ? -5.032 3.539 0.773 1.00 97.12 96 LEU A CA 1
ATOM 716 C C . LEU A 1 96 ? -4.401 2.457 1.659 1.00 97.12 96 LEU A C 1
ATOM 718 O O . LEU A 1 96 ? -4.999 2.075 2.666 1.00 97.12 96 LEU A O 1
ATOM 722 N N . GLU A 1 97 ? -3.211 1.963 1.301 1.00 97.25 97 GLU A N 1
ATOM 723 C CA . GLU A 1 97 ? -2.501 0.974 2.122 1.00 97.25 97 GLU A CA 1
ATOM 724 C C . GLU A 1 97 ? -2.039 1.583 3.454 1.00 97.25 97 GLU A C 1
ATOM 726 O O . GLU A 1 97 ? -2.221 0.973 4.506 1.00 97.25 97 GLU A O 1
ATOM 731 N N . ALA A 1 98 ? -1.523 2.816 3.450 1.00 97.81 98 ALA A N 1
ATOM 732 C CA . ALA A 1 98 ? -1.132 3.521 4.669 1.00 97.81 98 ALA A CA 1
ATOM 733 C C . ALA A 1 98 ? -2.329 3.730 5.609 1.00 97.81 98 ALA A C 1
ATOM 735 O O . ALA A 1 98 ? -2.210 3.514 6.816 1.00 97.81 98 ALA A O 1
ATOM 736 N N . ALA A 1 99 ? -3.499 4.087 5.066 1.00 97.75 99 ALA A N 1
ATOM 737 C CA . ALA A 1 99 ? -4.734 4.186 5.838 1.00 97.75 99 ALA A CA 1
ATOM 738 C C . ALA A 1 99 ? -5.119 2.839 6.472 1.00 97.75 99 ALA A C 1
ATOM 740 O O . ALA A 1 99 ? -5.473 2.783 7.650 1.00 97.75 99 ALA A O 1
ATOM 741 N N . ALA A 1 100 ? -5.019 1.742 5.714 1.00 96.12 100 ALA A N 1
ATOM 742 C CA . ALA A 1 100 ? -5.273 0.399 6.229 1.00 96.12 100 ALA A CA 1
ATOM 743 C C . ALA A 1 100 ? -4.310 0.017 7.358 1.00 96.12 100 ALA A C 1
ATOM 745 O O . ALA A 1 100 ? -4.769 -0.464 8.392 1.00 96.12 100 ALA A O 1
ATOM 746 N N . ILE A 1 101 ? -3.015 0.301 7.206 1.00 97.25 101 ILE A N 1
ATOM 747 C CA . ILE A 1 101 ? -1.985 0.046 8.222 1.00 97.25 101 ILE A CA 1
ATOM 748 C C . ILE A 1 101 ? -2.268 0.822 9.512 1.00 97.25 101 ILE A C 1
ATOM 750 O O . ILE A 1 101 ? -2.252 0.244 10.600 1.00 97.25 101 ILE A O 1
ATOM 754 N N . LEU A 1 102 ? -2.558 2.120 9.401 1.00 97.19 102 LEU A N 1
ATOM 755 C CA . LEU A 1 102 ? -2.848 2.979 10.551 1.00 97.19 102 LEU A CA 1
ATOM 756 C C . LEU A 1 102 ? -4.076 2.491 11.323 1.00 97.19 102 LEU A C 1
ATOM 758 O O . LEU A 1 102 ? -4.014 2.371 12.545 1.00 97.19 102 LEU A O 1
ATOM 762 N N . ALA A 1 103 ? -5.146 2.131 10.614 1.00 95.81 103 ALA A N 1
ATOM 763 C CA . ALA A 1 103 ? -6.367 1.635 11.236 1.00 95.81 103 ALA A CA 1
ATOM 764 C C . ALA A 1 103 ? -6.202 0.228 11.836 1.00 95.81 103 ALA A C 1
ATOM 766 O O . ALA A 1 103 ? -6.549 0.020 12.992 1.00 95.81 103 ALA A O 1
ATOM 767 N N . HIS A 1 104 ? -5.673 -0.739 11.080 1.00 92.88 104 HIS A N 1
ATOM 768 C CA . HIS A 1 104 ? -5.698 -2.155 11.476 1.00 92.88 104 HIS A CA 1
ATOM 769 C C . HIS A 1 104 ? -4.576 -2.527 12.441 1.00 92.88 104 HIS A C 1
ATOM 771 O O . HIS A 1 104 ? -4.793 -3.327 13.345 1.00 92.88 104 HIS A O 1
ATOM 777 N N . LEU A 1 105 ? -3.380 -1.964 12.254 1.00 93.94 105 LEU A N 1
ATOM 778 C CA . LEU A 1 105 ? -2.229 -2.254 13.113 1.00 93.94 105 LEU A CA 1
ATOM 779 C C . LEU A 1 105 ? -2.046 -1.195 14.199 1.00 93.94 105 LEU A C 1
ATOM 781 O O . LEU A 1 105 ? -1.488 -1.479 15.253 1.00 93.94 105 LEU A O 1
ATOM 785 N N . GLY A 1 106 ? -2.483 0.039 13.937 1.00 90.94 106 GLY A N 1
ATOM 786 C CA . GLY A 1 106 ? -2.320 1.155 14.862 1.00 90.94 106 GLY A CA 1
ATOM 787 C C . GLY A 1 106 ? -3.549 1.512 15.693 1.00 90.94 106 GLY A C 1
ATOM 788 O O . GLY A 1 106 ? -3.383 2.272 16.639 1.00 90.94 106 GLY A O 1
ATOM 789 N N . ASN A 1 107 ? -4.749 1.031 15.335 1.00 94.06 107 ASN A N 1
ATOM 790 C CA . ASN A 1 107 ? -6.031 1.564 15.827 1.00 94.06 107 ASN A CA 1
ATOM 791 C C . ASN A 1 107 ? -6.146 3.099 15.695 1.00 94.06 107 ASN A C 1
ATOM 793 O O . ASN A 1 107 ? -6.947 3.736 16.377 1.00 94.06 107 ASN A O 1
ATOM 797 N N . ASP A 1 108 ? -5.353 3.701 14.806 1.00 95.69 108 ASP A N 1
ATOM 798 C CA . ASP A 1 108 ? -5.292 5.143 14.596 1.00 95.69 108 ASP A CA 1
ATOM 799 C C . ASP A 1 108 ? -6.235 5.519 13.455 1.00 95.69 108 ASP A C 1
ATOM 801 O O . ASP A 1 108 ? -5.844 5.743 12.305 1.00 95.69 108 ASP A O 1
ATOM 805 N N . TYR A 1 109 ? -7.527 5.508 13.776 1.00 96.12 109 TYR A N 1
ATOM 806 C CA . TYR A 1 109 ? -8.587 5.781 12.812 1.00 96.12 109 TYR A CA 1
ATOM 807 C C . TYR A 1 109 ? -8.562 7.231 12.314 1.00 96.12 109 TYR A C 1
ATOM 809 O O . TYR A 1 109 ? -8.906 7.476 11.159 1.00 96.12 109 TYR A O 1
ATOM 817 N N . ALA A 1 110 ? -8.113 8.177 13.145 1.00 94.50 110 ALA A N 1
ATOM 818 C CA . ALA A 1 110 ? -7.995 9.583 12.767 1.00 94.50 110 ALA A CA 1
ATOM 819 C C . ALA A 1 110 ? -6.897 9.778 11.713 1.00 94.50 110 ALA A C 1
ATOM 821 O O . ALA A 1 110 ? -7.152 10.349 10.650 1.00 94.50 110 ALA A O 1
ATOM 822 N N . ALA A 1 111 ? -5.699 9.231 11.944 1.00 95.75 111 ALA A N 1
ATOM 823 C CA . ALA A 1 111 ? -4.635 9.284 10.948 1.00 95.75 111 ALA A CA 1
ATOM 824 C C . ALA A 1 111 ? -4.995 8.480 9.690 1.00 95.75 111 ALA A C 1
ATOM 826 O O . ALA A 1 111 ? -4.666 8.898 8.579 1.00 95.75 111 ALA A O 1
ATOM 827 N N . ALA A 1 112 ? -5.705 7.355 9.835 1.00 96.94 112 ALA A N 1
ATOM 828 C CA . ALA A 1 112 ? -6.196 6.589 8.695 1.00 96.94 112 ALA A CA 1
ATOM 829 C C . ALA A 1 112 ? -7.163 7.403 7.821 1.00 96.94 112 ALA A C 1
ATOM 831 O O . ALA A 1 112 ? -7.041 7.382 6.598 1.00 96.94 112 ALA A O 1
ATOM 832 N N . GLN A 1 113 ? -8.091 8.155 8.421 1.00 96.19 113 GLN A N 1
ATOM 833 C CA . GLN A 1 113 ? -8.990 9.043 7.679 1.00 96.19 113 GLN A CA 1
ATOM 834 C C . GLN A 1 113 ? -8.236 10.168 6.969 1.00 96.19 113 GLN A C 1
ATOM 836 O O . GLN A 1 113 ? -8.480 10.386 5.783 1.00 96.19 113 GLN A O 1
ATOM 841 N N . ALA A 1 114 ? -7.267 10.799 7.637 1.00 96.12 114 ALA A N 1
ATOM 842 C CA . ALA A 1 114 ? -6.442 11.846 7.035 1.00 96.12 114 ALA A CA 1
ATOM 843 C C . ALA A 1 114 ? -5.693 11.355 5.779 1.00 96.12 114 ALA A C 1
ATOM 845 O O . ALA A 1 114 ? -5.526 12.098 4.815 1.00 96.12 114 ALA A O 1
ATOM 846 N N . ARG A 1 115 ? -5.287 10.076 5.738 1.00 96.44 115 ARG A N 1
ATOM 847 C CA . ARG A 1 115 ? -4.684 9.468 4.537 1.00 96.44 115 ARG A CA 1
ATOM 848 C C . ARG A 1 115 ? -5.667 9.278 3.381 1.00 96.44 115 ARG A C 1
ATOM 850 O O . ARG A 1 115 ? -5.234 9.236 2.236 1.00 96.44 115 ARG A O 1
ATOM 857 N N . LEU A 1 116 ? -6.968 9.172 3.644 1.00 96.56 116 LEU A N 1
ATOM 858 C CA . LEU A 1 116 ? -7.988 8.978 2.608 1.00 96.56 116 LEU A CA 1
ATOM 859 C C . LEU A 1 116 ? -8.485 10.295 2.001 1.00 96.56 116 LEU A C 1
ATOM 861 O O . LEU A 1 116 ? -8.999 10.279 0.882 1.00 96.56 116 LEU A O 1
ATOM 865 N N . GLU A 1 117 ? -8.322 11.427 2.692 1.00 94.50 117 GLU A N 1
ATOM 866 C CA . GLU A 1 117 ? -8.774 12.740 2.209 1.00 94.50 117 GLU A CA 1
ATOM 867 C C . GLU A 1 117 ? -8.235 13.097 0.813 1.00 94.50 117 GLU A C 1
ATOM 869 O O . GLU A 1 117 ? -9.047 13.462 -0.042 1.00 94.50 117 GLU A O 1
ATOM 874 N N . PRO A 1 118 ? -6.931 12.928 0.498 1.00 92.88 118 PRO A N 1
ATOM 875 C CA . PRO A 1 118 ? -6.415 13.238 -0.835 1.00 92.88 118 PRO A CA 1
ATOM 876 C C . PRO A 1 118 ? -7.027 12.360 -1.933 1.00 92.88 118 PRO A C 1
ATOM 878 O O . PRO A 1 118 ? -7.226 12.830 -3.050 1.00 92.88 118 PRO A O 1
ATOM 881 N N . VAL A 1 119 ? -7.344 11.098 -1.620 1.00 94.38 119 VAL A N 1
ATOM 882 C CA . VAL A 1 119 ? -7.972 10.152 -2.558 1.00 94.38 119 VAL A CA 1
ATOM 883 C C . VAL A 1 119 ? -9.417 10.568 -2.846 1.00 94.38 119 VAL A C 1
ATOM 885 O O . VAL A 1 119 ? -9.868 10.507 -3.984 1.00 94.38 119 VAL A O 1
ATOM 888 N N . LEU A 1 120 ? -10.150 11.005 -1.818 1.00 94.44 120 LEU A N 1
ATOM 889 C CA . LEU A 1 120 ? -11.553 11.417 -1.931 1.00 94.44 120 LEU A CA 1
ATOM 890 C C . LEU A 1 120 ? -11.726 12.803 -2.565 1.00 94.44 120 LEU A C 1
ATOM 892 O O . LEU A 1 120 ? -12.772 13.072 -3.156 1.00 94.44 120 LEU A O 1
ATOM 896 N N . ALA A 1 121 ? -10.725 13.675 -2.438 1.00 93.62 121 ALA A N 1
ATOM 897 C CA . ALA A 1 121 ? -10.720 15.005 -3.040 1.00 93.62 121 ALA A CA 1
ATOM 898 C C . ALA A 1 121 ? -10.337 14.996 -4.532 1.00 93.62 121 ALA A C 1
ATOM 900 O O . ALA A 1 121 ? -10.631 15.961 -5.244 1.00 93.62 121 ALA A O 1
ATOM 901 N N . GLU A 1 122 ? -9.685 13.932 -5.013 1.00 92.69 122 GLU A N 1
ATOM 902 C CA . GLU A 1 122 ? -9.241 13.831 -6.401 1.00 92.69 122 GLU A CA 1
ATOM 903 C C . GLU A 1 122 ? -10.404 13.501 -7.348 1.00 92.69 122 GLU A C 1
ATOM 905 O O . GLU A 1 122 ? -11.131 12.523 -7.176 1.00 92.69 122 GLU A O 1
ATOM 910 N N . LYS A 1 123 ? -10.566 14.319 -8.392 1.00 88.75 123 LYS A N 1
ATOM 911 C CA . LYS A 1 123 ? -11.702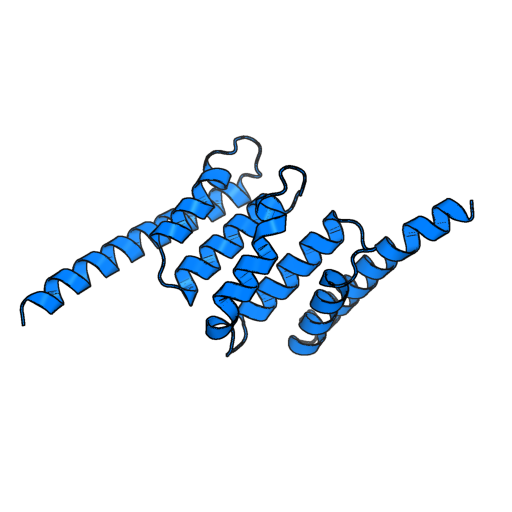 14.240 -9.322 1.00 88.75 123 LYS A CA 1
ATOM 912 C C . LYS A 1 123 ? -11.448 13.305 -10.496 1.00 88.75 123 LYS A C 1
ATOM 914 O O . LYS A 1 123 ? -12.403 12.878 -11.137 1.00 88.75 123 LYS A O 1
ATOM 919 N N . GLN A 1 124 ? -10.183 13.029 -10.807 1.00 90.19 124 GLN A N 1
ATOM 920 C CA . GLN A 1 124 ? -9.793 12.251 -11.987 1.00 90.19 124 GLN A CA 1
ATOM 921 C C . GLN A 1 124 ? -9.401 10.802 -11.666 1.00 90.19 124 GLN A C 1
ATOM 923 O O . GLN A 1 124 ? -8.854 10.111 -12.525 1.00 90.19 124 GLN A O 1
ATOM 928 N N . LEU A 1 125 ? -9.676 10.316 -10.451 1.00 91.88 125 LEU A N 1
ATOM 929 C CA . LEU A 1 125 ? -9.413 8.920 -10.114 1.00 91.88 125 LEU A CA 1
ATOM 930 C C . LEU A 1 125 ? -10.474 7.970 -10.676 1.00 91.88 125 LEU A C 1
ATOM 932 O O . LEU A 1 125 ? -11.654 8.319 -10.737 1.00 91.88 125 LEU A O 1
ATOM 936 N N . PRO A 1 126 ? -10.076 6.729 -11.012 1.00 93.31 126 PRO A N 1
ATOM 937 C CA . PRO A 1 126 ? -11.014 5.648 -11.265 1.00 93.31 126 PRO A CA 1
ATOM 938 C C . PRO A 1 126 ? -12.049 5.519 -10.142 1.00 93.31 126 PRO A C 1
ATOM 940 O O . PRO A 1 126 ? -11.706 5.500 -8.956 1.00 93.31 126 PRO A O 1
ATOM 943 N N . GLU A 1 127 ? -13.316 5.350 -10.516 1.00 93.00 127 GLU A N 1
ATOM 944 C CA . GLU A 1 127 ? -14.436 5.258 -9.570 1.00 93.00 127 GLU A CA 1
ATOM 945 C C . GLU A 1 127 ? -14.261 4.126 -8.548 1.00 93.00 127 GLU A C 1
ATOM 947 O O . GLU A 1 127 ? -14.652 4.255 -7.386 1.00 93.00 127 GLU A O 1
ATOM 952 N N . SER A 1 128 ? -13.608 3.033 -8.946 1.00 93.56 128 SER A N 1
ATOM 953 C CA . SER A 1 128 ? -13.284 1.915 -8.059 1.00 93.56 128 SER A CA 1
ATOM 954 C C . SER A 1 128 ? -12.379 2.324 -6.890 1.00 93.56 128 SER A C 1
ATOM 956 O O . SER A 1 128 ? -12.605 1.880 -5.762 1.00 93.56 128 SER A O 1
ATOM 958 N N . LEU A 1 129 ? -11.395 3.203 -7.116 1.00 93.94 129 LEU A N 1
ATOM 959 C CA . LEU A 1 129 ? -10.509 3.709 -6.062 1.00 93.94 129 LEU A CA 1
ATOM 960 C C . LEU A 1 129 ? -11.248 4.647 -5.114 1.00 93.94 129 LEU A C 1
ATOM 962 O O . LEU A 1 129 ? -11.139 4.490 -3.898 1.00 93.94 129 LEU A O 1
ATOM 966 N N . ILE A 1 130 ? -12.051 5.561 -5.660 1.00 95.50 130 ILE A N 1
ATOM 967 C CA . ILE A 1 130 ? -12.876 6.483 -4.868 1.00 95.50 130 ILE A CA 1
ATOM 968 C C . ILE A 1 130 ? -13.864 5.692 -4.000 1.00 95.50 130 ILE A C 1
ATOM 970 O O . ILE A 1 130 ? -14.016 5.965 -2.809 1.00 95.50 130 ILE A O 1
ATOM 974 N N . THR A 1 131 ? -14.507 4.673 -4.573 1.00 95.44 131 THR A N 1
ATOM 975 C CA . THR A 1 131 ? -15.464 3.812 -3.865 1.00 95.44 131 THR A CA 1
ATOM 976 C C . THR A 1 131 ? -14.783 3.047 -2.735 1.00 95.44 131 THR A C 1
ATOM 978 O O . THR A 1 131 ? -15.298 3.027 -1.616 1.00 95.44 131 THR A O 1
ATOM 981 N N . LYS A 1 132 ? -13.594 2.481 -2.987 1.00 95.81 132 LYS A N 1
ATOM 982 C CA . LYS A 1 132 ? -12.791 1.818 -1.951 1.00 95.81 132 LYS A CA 1
ATOM 983 C C . LYS A 1 132 ? -12.424 2.788 -0.824 1.00 95.81 132 LYS A C 1
ATOM 985 O O . LYS A 1 132 ? -12.626 2.457 0.340 1.00 95.81 132 LYS A O 1
ATOM 990 N N . ALA A 1 133 ? -11.940 3.987 -1.152 1.00 97.06 133 ALA A N 1
ATOM 991 C CA . ALA A 1 133 ? -11.584 5.005 -0.164 1.00 97.06 133 ALA A CA 1
ATOM 992 C C . ALA A 1 133 ? -12.789 5.427 0.691 1.00 97.06 133 ALA A C 1
ATOM 994 O O . ALA A 1 133 ? -12.678 5.524 1.911 1.00 97.06 133 ALA A O 1
ATOM 995 N N . ARG A 1 134 ? -13.962 5.611 0.074 1.00 96.69 134 ARG A N 1
ATOM 996 C CA . ARG A 1 134 ? -15.198 5.976 0.781 1.00 96.69 134 ARG A CA 1
ATOM 997 C C . ARG A 1 134 ? -15.648 4.873 1.734 1.00 96.69 134 ARG A C 1
ATOM 999 O O . ARG A 1 134 ? -15.977 5.158 2.882 1.00 96.69 134 ARG A O 1
ATOM 1006 N N . ALA A 1 135 ? -15.617 3.620 1.281 1.00 96.81 135 ALA A N 1
ATOM 1007 C CA . ALA A 1 135 ? -15.955 2.473 2.117 1.00 96.81 135 ALA A CA 1
ATOM 1008 C C . ALA A 1 135 ? -15.029 2.375 3.340 1.00 96.81 135 ALA A C 1
ATOM 1010 O O . ALA A 1 135 ? -15.514 2.249 4.463 1.00 96.81 135 ALA A O 1
ATOM 1011 N N . LEU A 1 136 ? -13.712 2.509 3.142 1.00 96.81 136 LEU A N 1
ATOM 1012 C CA . LEU A 1 136 ? -12.744 2.523 4.243 1.00 96.81 136 LEU A CA 1
ATOM 1013 C C . LEU A 1 136 ? -12.986 3.698 5.200 1.00 96.81 136 LEU A C 1
ATOM 1015 O O . LEU A 1 136 ? -13.015 3.500 6.410 1.00 96.81 136 LEU A O 1
ATOM 1019 N N . SER A 1 137 ? -13.234 4.898 4.669 1.00 96.44 137 SER A N 1
ATOM 1020 C CA . SER A 1 137 ? -13.516 6.094 5.471 1.00 96.44 137 SER A CA 1
ATOM 1021 C C . SER A 1 137 ? -14.739 5.908 6.378 1.00 96.44 137 SER A C 1
ATOM 1023 O O . SER A 1 137 ? -14.670 6.224 7.568 1.00 96.44 137 SER A O 1
ATOM 1025 N N . HIS A 1 138 ? -15.824 5.318 5.857 1.00 96.19 138 HIS A N 1
ATOM 1026 C CA . HIS A 1 138 ? -17.017 4.996 6.646 1.00 96.19 138 HIS A CA 1
ATOM 1027 C C . HIS A 1 138 ? -16.724 3.978 7.754 1.00 96.19 138 HIS A C 1
ATOM 1029 O O . HIS A 1 138 ? -17.146 4.175 8.893 1.00 96.19 138 HIS A O 1
ATOM 1035 N N . VAL A 1 139 ? -15.984 2.908 7.445 1.00 96.00 139 VAL A N 1
ATOM 1036 C CA . VAL A 1 139 ? -15.608 1.895 8.443 1.00 96.00 139 VAL A CA 1
ATOM 1037 C C . VAL A 1 139 ? -14.761 2.522 9.551 1.00 96.00 139 VAL A C 1
ATOM 1039 O O . VAL A 1 139 ? -15.026 2.287 10.727 1.00 96.00 139 VAL A O 1
ATOM 1042 N N . TYR A 1 140 ? -13.780 3.356 9.208 1.00 96.19 140 TYR A N 1
ATOM 1043 C CA . TYR A 1 140 ? -12.910 3.995 10.199 1.00 96.19 140 TYR A CA 1
ATOM 1044 C C . TYR A 1 140 ? -13.652 5.029 11.048 1.00 96.19 140 TYR A C 1
ATOM 1046 O O . TYR A 1 140 ? -13.405 5.100 12.248 1.00 96.19 140 TYR A O 1
ATOM 1054 N N . ALA A 1 141 ? -14.612 5.761 10.470 1.00 94.56 141 ALA A N 1
ATOM 1055 C CA . ALA A 1 141 ? -15.481 6.664 11.226 1.00 94.56 141 ALA A CA 1
ATOM 1056 C C . ALA A 1 141 ? -16.286 5.906 12.291 1.00 94.56 141 ALA A C 1
ATOM 1058 O O . ALA A 1 141 ? -16.342 6.323 13.448 1.00 94.56 141 ALA A O 1
ATOM 1059 N N . LEU A 1 142 ? -16.876 4.769 11.906 1.00 94.81 142 LEU A N 1
ATOM 1060 C CA . LEU A 1 142 ? -17.634 3.921 12.822 1.00 94.81 142 LEU A CA 1
ATOM 1061 C C . LEU A 1 142 ? -16.741 3.387 13.949 1.00 94.81 142 LEU A C 1
ATOM 1063 O O . LEU A 1 142 ? -17.091 3.508 15.120 1.00 94.81 142 LEU A O 1
ATOM 1067 N N . ARG A 1 143 ? -15.557 2.862 13.611 1.00 93.75 143 ARG A N 1
ATOM 1068 C CA . ARG A 1 143 ? -14.597 2.351 14.602 1.00 93.75 143 ARG A CA 1
ATOM 1069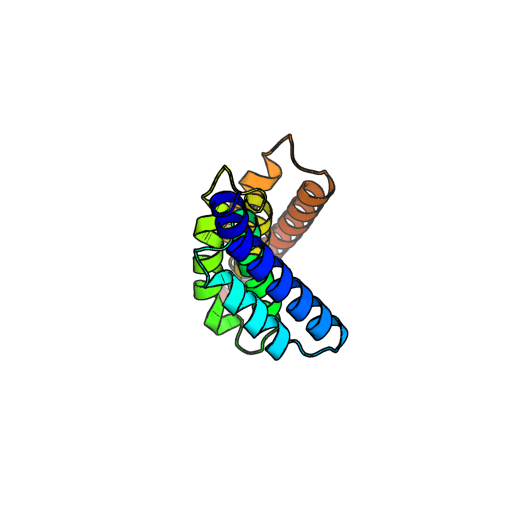 C C . ARG A 1 143 ? -14.107 3.425 15.572 1.00 93.75 143 ARG A C 1
ATOM 1071 O O . ARG A 1 143 ? -13.996 3.152 16.763 1.00 93.75 143 ARG A O 1
ATOM 1078 N N . ALA A 1 144 ? -13.861 4.643 15.091 1.00 92.19 144 ALA A N 1
ATOM 1079 C CA . ALA A 1 144 ? -13.486 5.766 15.945 1.00 92.19 144 ALA A CA 1
ATOM 1080 C C . ALA A 1 144 ? -14.591 6.101 16.965 1.00 92.19 144 ALA A C 1
ATOM 1082 O O . ALA A 1 144 ? -14.302 6.332 18.139 1.00 92.19 144 ALA A O 1
ATOM 1083 N N . ALA A 1 145 ? -15.861 6.071 16.544 1.00 92.25 145 ALA A N 1
ATOM 1084 C CA . ALA A 1 145 ? -17.000 6.294 17.434 1.00 92.25 145 ALA A CA 1
ATOM 1085 C C . ALA A 1 145 ? -17.180 5.160 18.466 1.00 92.25 145 ALA A C 1
ATOM 1087 O O . ALA A 1 145 ? -17.458 5.424 19.639 1.00 92.25 145 ALA A O 1
ATOM 1088 N N . GLU A 1 146 ? -16.983 3.903 18.057 1.00 91.00 146 GLU A N 1
ATOM 1089 C CA . GLU A 1 146 ? -16.998 2.736 18.955 1.00 91.00 146 GLU A CA 1
ATOM 1090 C C . GLU A 1 146 ? -15.879 2.795 20.007 1.00 91.00 146 GLU A C 1
ATOM 1092 O O . GLU A 1 146 ? -16.095 2.441 21.164 1.00 91.00 146 GLU A O 1
ATOM 1097 N N . ALA A 1 147 ? -14.682 3.257 19.635 1.00 87.00 147 ALA A N 1
ATOM 1098 C CA . ALA A 1 147 ? -13.580 3.429 20.580 1.00 87.00 147 ALA A CA 1
ATOM 1099 C C . ALA A 1 147 ? -13.898 4.523 21.616 1.00 87.00 147 ALA A C 1
ATOM 1101 O O . ALA A 1 147 ? -13.832 4.285 22.819 1.00 87.00 147 ALA A O 1
ATOM 1102 N N . ALA A 1 148 ? -14.377 5.684 21.155 1.00 84.06 148 ALA A N 1
ATOM 1103 C CA . ALA A 1 148 ? -14.691 6.822 22.021 1.00 84.06 148 ALA A CA 1
ATOM 1104 C C . ALA A 1 148 ? -15.865 6.582 22.992 1.00 84.06 148 ALA A C 1
ATOM 1106 O O . ALA A 1 148 ? -16.016 7.308 23.977 1.00 84.06 148 ALA A O 1
ATOM 1107 N N . THR A 1 149 ? -16.738 5.614 22.702 1.00 82.38 149 THR A N 1
ATOM 1108 C CA . THR A 1 149 ? -17.838 5.223 23.599 1.00 82.38 149 THR A CA 1
ATOM 1109 C C . THR A 1 149 ? -17.364 4.272 24.694 1.00 82.38 149 THR A C 1
ATOM 1111 O O . THR A 1 149 ? -17.722 4.478 25.852 1.00 82.38 149 THR A O 1
ATOM 1114 N N . LYS A 1 150 ? -16.487 3.313 24.370 1.00 75.75 150 LYS A N 1
ATOM 1115 C CA . LYS A 1 150 ? -15.884 2.392 25.350 1.00 75.75 150 LYS A CA 1
ATOM 1116 C C . LYS A 1 150 ? -15.029 3.107 26.397 1.00 75.75 150 LYS A C 1
ATOM 1118 O O . LYS A 1 150 ? -15.130 2.786 27.579 1.00 75.75 150 LYS A O 1
ATOM 1123 N N . ASP A 1 151 ? -14.263 4.116 25.991 1.00 70.81 151 ASP A N 1
ATOM 1124 C CA . ASP A 1 151 ? -13.418 4.884 26.917 1.00 70.81 151 ASP A CA 1
ATOM 1125 C C . ASP A 1 151 ? -14.243 5.640 27.978 1.00 70.81 151 ASP A C 1
ATOM 1127 O O . ASP A 1 151 ? -13.806 5.810 29.112 1.00 70.81 151 ASP A O 1
ATOM 1131 N N . LYS A 1 152 ? -15.477 6.046 27.647 1.00 66.62 152 LYS A N 1
ATOM 1132 C CA . LYS A 1 152 ? -16.379 6.768 28.565 1.00 66.62 152 LYS A CA 1
ATOM 1133 C C . LYS A 1 152 ? -17.118 5.866 29.555 1.00 66.62 152 LYS A C 1
ATOM 1135 O O . LYS A 1 152 ? -17.646 6.367 30.547 1.00 66.62 152 LYS A O 1
ATOM 1140 N N . GLU A 1 153 ? -17.213 4.569 29.275 1.00 60.97 153 GLU A N 1
ATOM 1141 C CA . GLU A 1 153 ? -17.843 3.588 30.168 1.00 60.97 153 GLU A CA 1
ATOM 1142 C C . GLU A 1 153 ? -16.837 2.992 31.164 1.00 60.97 153 GLU A C 1
ATOM 1144 O O . GLU A 1 153 ? -17.212 2.709 32.300 1.00 60.97 153 GLU A O 1
ATOM 1149 N N . GLY A 1 154 ? -15.556 2.880 30.787 1.00 57.38 154 GLY A N 1
ATOM 1150 C CA . GLY A 1 154 ? -14.481 2.414 31.674 1.00 57.38 154 GLY A CA 1
ATOM 1151 C C . GLY A 1 154 ? -14.091 3.393 32.791 1.00 57.38 154 GLY A C 1
ATOM 1152 O O . GLY A 1 154 ? -13.648 2.954 33.843 1.00 57.38 154 GLY A O 1
ATOM 1153 N N . ASP A 1 155 ? -14.313 4.697 32.605 1.00 52.91 155 ASP A N 1
ATOM 1154 C CA . ASP A 1 155 ? -13.999 5.755 33.589 1.00 52.91 155 ASP A CA 1
ATOM 1155 C C . ASP A 1 155 ? -15.086 5.932 34.678 1.00 52.91 155 ASP A C 1
ATOM 1157 O O . ASP A 1 155 ? -15.028 6.830 35.514 1.00 52.91 155 ASP A O 1
ATOM 1161 N N . LYS A 1 156 ? -16.130 5.090 34.666 1.00 52.03 156 LYS A N 1
ATOM 1162 C CA . LYS A 1 156 ? -17.234 5.121 35.647 1.00 52.03 156 LYS A CA 1
ATOM 1163 C C . LYS A 1 156 ? -17.211 3.968 36.660 1.00 52.03 156 LYS A C 1
ATOM 1165 O O . LYS A 1 156 ? -18.199 3.812 37.379 1.00 52.03 156 LYS A O 1
ATOM 1170 N N . SER A 1 157 ? -16.149 3.157 36.700 1.00 45.72 157 SER A N 1
ATOM 1171 C CA . SER A 1 157 ? -16.010 2.015 37.628 1.00 45.72 157 SER A CA 1
ATOM 1172 C C . SER A 1 157 ? -14.962 2.255 38.705 1.00 45.72 157 SER A C 1
ATOM 1174 O O . SER A 1 157 ? -13.880 2.774 38.363 1.00 45.72 157 SER A O 1
#

Secondary structure (DSSP, 8-state):
-HHHHHHHHHHHHHHHHHHHHHHHHHTT-HHHHHHHHHHHHT-TTS-HHHHHHHHHHHHHHHTTSTTTTTTHHHHHHHHHHHHH-TT-TTHHHHHHHHHHHHHHHH--HHHHHHHHHHHHH-SSS-HHHHHHHHHHHHHHHHHHHHHHHHHHHHTT-

pLDDT: mean 91.49, std 11.84, range [45.72, 98.38]

Radius of gyration: 18.46 Å; chains: 1; bounding box: 41×37×68 Å